Protein AF-A0A6P4ETP2-F1 (afdb_monomer_lite)

Radius of gyration: 18.76 Å; chains: 1; bounding box: 46×35×49 Å

Organism: Drosophila rhopaloa (NCBI:txid1041015)

Structure (mmCIF, N/CA/C/O backbone):
data_AF-A0A6P4ETP2-F1
#
_entry.id   AF-A0A6P4ETP2-F1
#
loop_
_atom_site.group_PDB
_atom_site.id
_atom_site.type_symbol
_atom_site.label_atom_id
_atom_site.label_alt_id
_atom_site.label_comp_id
_atom_site.label_asym_id
_atom_site.label_entity_id
_atom_site.label_seq_id
_atom_site.pdbx_PDB_ins_code
_atom_site.Cartn_x
_atom_site.Cartn_y
_atom_site.Cartn_z
_atom_site.occupancy
_atom_site.B_iso_or_equiv
_atom_site.auth_seq_id
_atom_site.auth_comp_id
_atom_site.auth_asym_id
_atom_site.auth_atom_id
_atom_site.pdbx_PDB_model_num
ATOM 1 N N . MET A 1 1 ? -29.629 -11.897 4.717 1.00 41.97 1 MET A N 1
ATOM 2 C CA . MET A 1 1 ? -28.415 -11.707 3.887 1.00 41.97 1 MET A CA 1
ATOM 3 C C . MET A 1 1 ? -27.775 -10.379 4.287 1.00 41.97 1 MET A C 1
ATOM 5 O O . MET A 1 1 ? -28.478 -9.375 4.242 1.00 41.97 1 MET A O 1
ATOM 9 N N . PRO A 1 2 ? -26.545 -10.347 4.832 1.00 45.41 2 PRO A N 1
ATOM 10 C CA . PRO A 1 2 ? -26.123 -9.254 5.700 1.00 45.41 2 PRO A CA 1
ATOM 11 C C . PRO A 1 2 ? -25.683 -8.020 4.902 1.00 45.41 2 PRO A C 1
ATOM 13 O O . PRO A 1 2 ? -24.571 -7.935 4.391 1.00 45.41 2 PRO A O 1
ATOM 16 N N . VAL A 1 3 ? -26.543 -7.008 4.909 1.00 44.81 3 VAL A N 1
ATOM 17 C CA . VAL A 1 3 ? -26.282 -5.616 4.498 1.00 44.81 3 VAL A CA 1
ATOM 18 C C . VAL A 1 3 ? -25.224 -4.894 5.365 1.00 44.81 3 VAL A C 1
ATOM 20 O 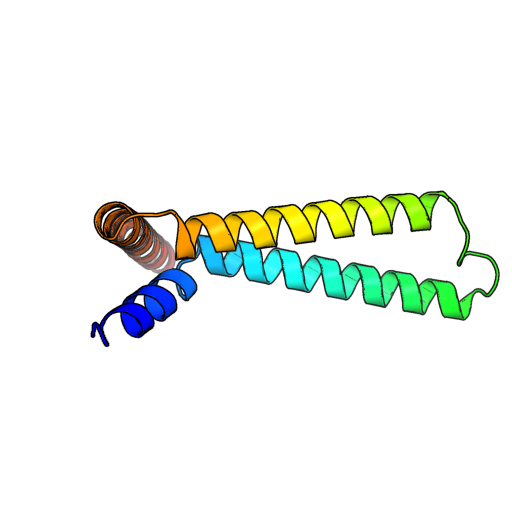O . VAL A 1 3 ? -24.830 -3.769 5.069 1.00 44.81 3 VAL A O 1
ATOM 23 N N . CYS A 1 4 ? -24.682 -5.550 6.399 1.00 48.00 4 CYS A N 1
ATOM 24 C CA . CYS A 1 4 ? -23.690 -4.988 7.327 1.00 48.00 4 CYS A CA 1
ATOM 25 C C . CYS A 1 4 ? -22.240 -4.955 6.795 1.00 48.00 4 CYS A C 1
ATOM 27 O O . CYS A 1 4 ? -21.384 -4.305 7.400 1.00 48.00 4 CYS A O 1
ATOM 29 N N . GLY A 1 5 ? -21.938 -5.631 5.678 1.00 55.59 5 GLY A N 1
ATOM 30 C CA . GLY A 1 5 ? -20.571 -5.722 5.143 1.00 55.59 5 GLY A CA 1
ATOM 31 C C . GLY A 1 5 ? -20.019 -4.390 4.620 1.00 55.59 5 GLY A C 1
ATOM 32 O O . GLY A 1 5 ? -18.863 -4.051 4.872 1.00 55.59 5 GLY A O 1
ATOM 33 N N . GLY A 1 6 ? -20.854 -3.586 3.954 1.00 65.81 6 GLY A N 1
ATOM 34 C CA . GLY A 1 6 ? -20.410 -2.355 3.288 1.00 65.81 6 GLY A CA 1
ATOM 35 C C . GLY A 1 6 ? -19.960 -1.249 4.248 1.00 65.81 6 GLY A C 1
ATOM 36 O O . GLY A 1 6 ? -18.983 -0.550 3.978 1.00 65.81 6 GLY A O 1
ATOM 37 N N . PHE A 1 7 ? -20.629 -1.105 5.396 1.00 69.50 7 PHE A N 1
ATOM 38 C CA . PHE A 1 7 ? -20.255 -0.107 6.401 1.00 69.50 7 PHE A CA 1
ATOM 39 C C . PHE A 1 7 ? -18.885 -0.407 7.010 1.00 69.50 7 PHE A C 1
ATOM 41 O O . PHE A 1 7 ? -18.045 0.484 7.120 1.00 69.50 7 PHE A O 1
ATOM 48 N N . LEU A 1 8 ? -18.634 -1.670 7.362 1.00 71.06 8 LEU A N 1
ATOM 49 C CA . LEU A 1 8 ? -17.373 -2.071 7.975 1.00 71.06 8 LEU A CA 1
ATOM 50 C C . LEU A 1 8 ? -16.207 -1.956 6.986 1.00 71.06 8 LEU A C 1
ATOM 52 O O . LEU A 1 8 ? -15.137 -1.494 7.372 1.00 71.06 8 LEU A O 1
ATOM 56 N N . VAL A 1 9 ? -16.434 -2.289 5.711 1.00 73.88 9 VAL A N 1
ATOM 57 C CA . VAL A 1 9 ? -15.455 -2.106 4.627 1.00 73.88 9 VAL A CA 1
ATOM 58 C C . VAL A 1 9 ? -15.121 -0.626 4.434 1.00 73.88 9 VAL A C 1
ATOM 60 O O . VAL A 1 9 ? -13.949 -0.264 4.465 1.00 73.88 9 VAL A O 1
ATOM 63 N N . ARG A 1 10 ? -16.122 0.259 4.328 1.00 76.94 10 ARG A N 1
ATOM 64 C CA . ARG A 1 10 ? -15.887 1.713 4.220 1.00 76.94 10 ARG A CA 1
ATOM 65 C C . ARG A 1 10 ? -15.113 2.259 5.420 1.00 76.94 10 ARG A C 1
ATOM 67 O O . ARG A 1 10 ? -14.207 3.070 5.253 1.00 76.94 10 ARG A O 1
ATOM 74 N N . ARG A 1 11 ? -15.430 1.783 6.627 1.00 77.56 11 ARG A N 1
ATOM 75 C CA . ARG A 1 11 ? -14.767 2.226 7.860 1.00 77.56 11 ARG A CA 1
ATOM 76 C C . ARG A 1 11 ? -13.340 1.701 7.988 1.00 77.56 11 ARG A C 1
ATOM 78 O O . ARG A 1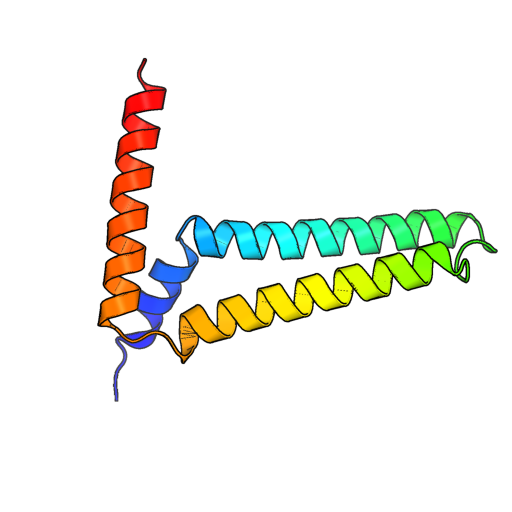 11 ? -12.487 2.439 8.462 1.00 77.56 11 ARG A O 1
ATOM 85 N N . LEU A 1 12 ? -13.064 0.478 7.531 1.00 78.25 12 LEU A N 1
ATOM 86 C CA . LEU A 1 12 ? -11.692 -0.018 7.414 1.00 78.25 12 LEU A CA 1
ATOM 87 C C . LEU A 1 12 ? -10.903 0.751 6.361 1.00 78.25 12 LEU A C 1
ATOM 89 O O . LEU A 1 12 ? -9.746 1.084 6.595 1.00 78.25 12 LEU A O 1
ATOM 93 N N . PHE A 1 13 ? -11.527 1.067 5.229 1.00 77.38 13 PHE A N 1
ATOM 94 C CA . PHE A 1 13 ? -10.880 1.834 4.172 1.00 77.38 13 PHE A CA 1
ATOM 95 C C . PHE A 1 13 ? -10.474 3.236 4.641 1.00 77.38 13 PHE A C 1
ATO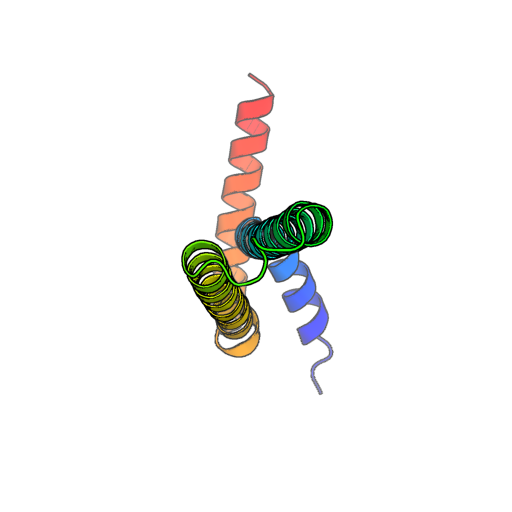M 97 O O . PHE A 1 13 ? -9.437 3.741 4.225 1.00 77.38 13 PHE A O 1
ATOM 104 N N . ALA A 1 14 ? -11.241 3.836 5.554 1.00 78.50 14 ALA A N 1
ATOM 105 C CA . ALA A 1 14 ? -10.921 5.121 6.171 1.00 78.50 14 ALA A CA 1
ATOM 106 C C . ALA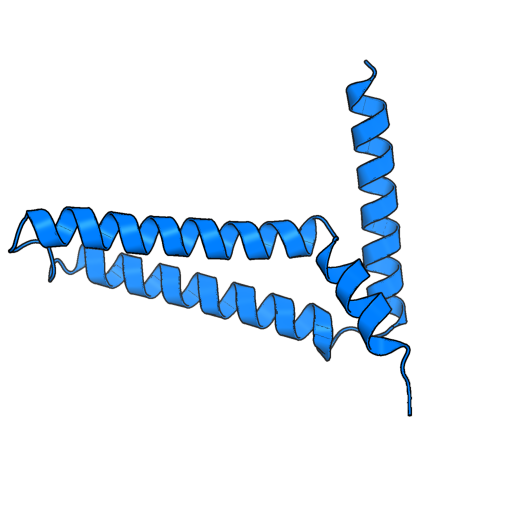 A 1 14 ? -9.770 5.067 7.199 1.00 78.50 14 ALA A C 1
ATOM 108 O O . ALA A 1 14 ? -9.324 6.121 7.645 1.00 78.50 14 ALA A O 1
ATOM 109 N N . THR A 1 15 ? -9.285 3.879 7.583 1.00 82.94 15 THR A N 1
ATOM 110 C CA . THR A 1 15 ? -8.170 3.765 8.540 1.00 82.94 15 THR A CA 1
ATOM 111 C C . THR A 1 15 ? -6.857 4.233 7.928 1.00 82.94 15 THR A C 1
ATOM 113 O O . THR A 1 15 ? -6.599 4.039 6.737 1.00 82.94 15 THR A O 1
ATOM 116 N N . GLU A 1 16 ? -5.969 4.787 8.753 1.00 78.75 16 GLU A N 1
ATOM 117 C CA . GLU A 1 16 ? -4.676 5.303 8.292 1.00 78.75 16 GLU A CA 1
ATOM 118 C C . GLU A 1 16 ? -3.799 4.202 7.675 1.00 78.75 16 GLU A C 1
ATOM 120 O O . GLU A 1 16 ? -2.973 4.466 6.802 1.00 78.75 16 GLU A O 1
ATOM 125 N N . GLN A 1 17 ? -3.962 2.956 8.123 1.00 78.38 17 GLN A N 1
ATOM 126 C CA . GLN A 1 17 ? -3.250 1.812 7.562 1.00 78.38 17 GLN A CA 1
ATOM 127 C C . GLN A 1 17 ? -3.665 1.551 6.111 1.00 78.38 17 GLN A C 1
ATOM 129 O O . GLN A 1 17 ? -2.800 1.471 5.241 1.00 78.38 17 GLN A O 1
ATOM 134 N N . VAL A 1 18 ? -4.970 1.455 5.839 1.00 82.56 18 VAL A N 1
ATOM 135 C CA . VAL A 1 18 ? -5.472 1.218 4.479 1.00 82.56 18 VAL A CA 1
ATOM 136 C C . VAL A 1 18 ? -5.195 2.421 3.584 1.00 82.56 18 VAL A C 1
ATOM 138 O O . VAL A 1 18 ? -4.713 2.244 2.468 1.00 82.56 18 VAL A O 1
ATOM 141 N N . GLN A 1 19 ? -5.400 3.640 4.089 1.00 84.31 19 GLN A N 1
ATOM 142 C CA . GLN A 1 19 ? -5.061 4.862 3.358 1.00 84.31 19 GLN A CA 1
ATOM 143 C C . GLN A 1 19 ? -3.578 4.913 2.983 1.00 84.31 19 GLN A C 1
ATOM 145 O O . GLN A 1 19 ? -3.262 5.258 1.850 1.00 84.31 19 GLN A O 1
ATOM 150 N N . ARG A 1 20 ? -2.663 4.506 3.875 1.00 83.38 20 ARG A N 1
ATOM 151 C CA . ARG A 1 20 ? -1.235 4.403 3.540 1.00 83.38 20 ARG A CA 1
ATOM 152 C C . ARG A 1 20 ? -0.970 3.429 2.406 1.00 83.38 20 ARG A C 1
ATOM 154 O O . ARG A 1 20 ? -0.236 3.778 1.496 1.00 83.38 20 ARG A O 1
ATOM 161 N N . ILE A 1 21 ? -1.583 2.249 2.436 1.00 85.50 21 ILE A N 1
ATOM 162 C CA . ILE A 1 21 ? -1.407 1.255 1.372 1.00 85.50 21 ILE A CA 1
ATOM 163 C C . ILE A 1 21 ? -1.914 1.809 0.033 1.00 85.50 21 ILE A C 1
ATOM 165 O O . ILE A 1 21 ? -1.238 1.683 -0.984 1.00 85.50 21 ILE A O 1
ATOM 169 N N . VAL A 1 22 ? -3.074 2.473 0.032 1.00 85.62 22 VAL A N 1
ATOM 170 C CA . VAL A 1 22 ? -3.638 3.114 -1.167 1.00 85.62 22 VAL A CA 1
ATOM 171 C C . VAL A 1 22 ? -2.738 4.240 -1.677 1.00 85.62 22 VAL A C 1
ATOM 173 O O . VAL A 1 22 ? -2.525 4.339 -2.883 1.00 85.62 22 VAL A O 1
ATOM 176 N N . GLN A 1 23 ? -2.184 5.061 -0.782 1.00 86.19 23 GLN A N 1
ATOM 177 C CA . GLN A 1 23 ? -1.214 6.098 -1.142 1.00 86.19 23 GLN A CA 1
ATOM 178 C C . GLN A 1 23 ? 0.042 5.478 -1.751 1.00 86.19 23 GLN A C 1
ATOM 180 O O . GLN A 1 23 ? 0.417 5.867 -2.845 1.00 86.19 23 GLN A O 1
ATOM 185 N N . THR A 1 24 ? 0.608 4.433 -1.142 1.00 85.94 24 THR A N 1
ATOM 186 C CA . THR A 1 24 ? 1.756 3.715 -1.713 1.00 85.94 24 THR A CA 1
ATOM 187 C C . THR A 1 24 ? 1.450 3.179 -3.111 1.00 85.94 24 THR A C 1
ATOM 189 O O . THR A 1 24 ? 2.282 3.322 -4.001 1.00 85.94 24 THR A O 1
ATOM 192 N N . ILE A 1 25 ? 0.259 2.615 -3.346 1.00 85.75 25 ILE A N 1
ATOM 193 C CA . ILE A 1 25 ? -0.166 2.169 -4.684 1.00 85.75 25 ILE A CA 1
ATOM 194 C C . ILE A 1 25 ? -0.197 3.350 -5.664 1.00 85.75 25 ILE A C 1
ATOM 196 O O . ILE A 1 25 ? 0.313 3.226 -6.775 1.00 85.75 25 ILE A O 1
ATOM 200 N N . ARG A 1 26 ? -0.762 4.497 -5.268 1.00 87.62 26 ARG A N 1
ATOM 201 C CA . ARG A 1 26 ? -0.802 5.704 -6.111 1.00 87.62 26 ARG A CA 1
ATOM 202 C C . ARG A 1 26 ? 0.588 6.247 -6.407 1.00 87.62 26 ARG A C 1
ATOM 204 O O . ARG A 1 26 ? 0.883 6.479 -7.570 1.00 87.62 26 ARG A O 1
ATOM 211 N N . ASP A 1 27 ? 1.432 6.400 -5.395 1.00 86.75 27 ASP A N 1
ATOM 212 C CA . ASP A 1 27 ? 2.801 6.896 -5.545 1.00 86.75 27 ASP A CA 1
ATOM 213 C C . ASP A 1 27 ? 3.607 5.973 -6.463 1.00 86.75 27 ASP A C 1
ATOM 215 O O . ASP A 1 27 ? 4.309 6.437 -7.356 1.00 86.75 27 ASP A O 1
ATOM 219 N N . THR A 1 28 ? 3.427 4.656 -6.313 1.00 85.94 28 THR A N 1
ATOM 220 C CA . THR A 1 28 ? 4.020 3.642 -7.196 1.00 85.94 28 THR A CA 1
ATOM 221 C C . THR A 1 28 ? 3.551 3.828 -8.639 1.00 85.94 28 THR A C 1
ATOM 223 O O . THR A 1 28 ? 4.370 3.815 -9.551 1.00 85.94 28 THR A O 1
ATOM 226 N N . LEU A 1 29 ? 2.249 4.024 -8.868 1.00 84.25 29 LEU A N 1
ATOM 227 C CA . LEU A 1 29 ? 1.697 4.240 -10.210 1.00 84.25 29 LEU A CA 1
ATOM 228 C C . LEU A 1 29 ? 2.185 5.549 -10.833 1.00 84.25 29 LEU A C 1
ATOM 230 O O . LEU A 1 29 ? 2.560 5.550 -12.000 1.00 84.25 29 LEU A O 1
ATOM 234 N N . ILE A 1 30 ? 2.217 6.637 -10.061 1.00 87.81 30 ILE A N 1
ATOM 235 C CA . ILE A 1 30 ? 2.749 7.933 -10.49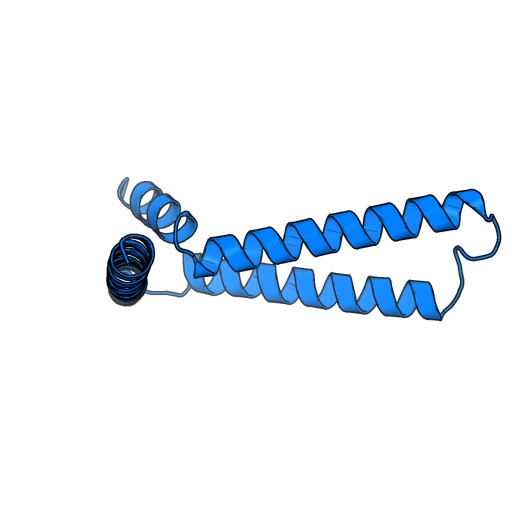9 1.00 87.81 30 ILE A CA 1
ATOM 236 C C . ILE A 1 30 ? 4.223 7.782 -10.867 1.00 87.81 30 ILE A C 1
ATOM 238 O O . ILE A 1 30 ? 4.634 8.250 -11.922 1.00 87.81 30 ILE A O 1
ATOM 242 N N . PHE A 1 31 ? 5.005 7.079 -10.048 1.00 85.00 31 PHE A N 1
ATOM 243 C CA . PHE A 1 31 ? 6.408 6.814 -10.337 1.00 85.00 31 PHE A CA 1
ATOM 244 C C . PHE A 1 31 ? 6.581 5.989 -11.617 1.00 85.00 31 PHE A C 1
ATOM 246 O O . PHE A 1 31 ? 7.385 6.361 -12.461 1.00 85.00 31 PHE A O 1
ATOM 253 N N . VAL A 1 32 ? 5.805 4.914 -11.813 1.00 83.12 32 VAL A N 1
ATOM 254 C CA . VAL A 1 32 ? 5.835 4.122 -13.060 1.00 83.12 32 VAL A CA 1
ATOM 255 C C . VAL A 1 32 ? 5.456 4.975 -14.272 1.00 83.12 32 VAL A C 1
ATOM 257 O O . VAL A 1 32 ? 6.091 4.853 -15.318 1.00 83.12 32 VAL A O 1
ATOM 260 N N . LEU A 1 33 ? 4.432 5.823 -14.145 1.00 83.25 33 LEU A N 1
ATOM 261 C CA . LEU A 1 33 ? 3.960 6.688 -15.225 1.00 83.25 33 LEU A CA 1
ATOM 262 C C . LEU A 1 33 ? 5.003 7.753 -15.580 1.00 83.25 33 LEU A C 1
ATOM 264 O O . LEU A 1 33 ? 5.301 7.935 -16.755 1.00 83.25 33 LEU A O 1
ATOM 268 N N . ASN A 1 34 ? 5.590 8.406 -14.574 1.00 84.06 34 ASN A N 1
ATOM 269 C CA . ASN A 1 34 ? 6.670 9.377 -14.753 1.00 84.06 34 ASN A CA 1
ATOM 270 C C . ASN A 1 34 ? 7.892 8.719 -15.384 1.00 84.06 34 ASN A C 1
ATOM 272 O O . ASN A 1 34 ? 8.404 9.222 -16.375 1.00 84.06 34 ASN A O 1
ATOM 276 N N . LEU A 1 35 ? 8.287 7.548 -14.881 1.00 81.00 35 LEU A N 1
ATOM 277 C CA . LEU A 1 35 ? 9.376 6.770 -15.452 1.00 81.00 35 LEU A CA 1
ATOM 278 C C . LEU A 1 35 ? 9.087 6.448 -16.922 1.00 81.00 35 LEU A C 1
ATOM 280 O O . LEU A 1 35 ? 9.949 6.637 -17.767 1.00 81.00 35 LEU A O 1
ATOM 284 N N . HIS A 1 36 ? 7.866 6.027 -17.267 1.00 77.12 36 HIS A N 1
ATOM 285 C CA . HIS A 1 36 ? 7.482 5.786 -18.659 1.00 77.12 36 HIS A CA 1
ATOM 286 C C . HIS A 1 36 ? 7.528 7.055 -19.524 1.00 77.12 36 HIS A C 1
ATOM 288 O O . HIS A 1 36 ? 8.040 6.986 -20.636 1.00 77.12 36 HIS A O 1
ATOM 294 N N . LEU A 1 37 ? 7.053 8.196 -19.018 1.00 78.88 37 LEU A N 1
ATOM 295 C CA . LEU A 1 37 ? 7.075 9.487 -19.715 1.00 78.88 37 LEU A CA 1
ATOM 296 C C . LEU A 1 37 ? 8.501 9.982 -19.986 1.00 78.88 37 LEU A C 1
ATOM 298 O O . LEU A 1 37 ? 8.804 10.343 -21.123 1.00 78.88 37 LEU A O 1
ATOM 302 N N . GLU A 1 38 ? 9.380 9.947 -18.981 1.00 75.75 38 GLU A N 1
ATOM 303 C CA . GLU A 1 38 ? 10.802 10.294 -19.136 1.00 75.75 38 GLU A CA 1
ATOM 304 C C . GLU A 1 38 ? 11.471 9.398 -20.177 1.00 75.75 38 GLU A C 1
ATOM 306 O O . GLU A 1 38 ? 12.251 9.851 -21.013 1.00 75.75 38 GLU A O 1
ATOM 311 N N . THR A 1 39 ? 11.092 8.124 -20.179 1.00 69.69 39 THR A N 1
ATOM 312 C CA . THR A 1 39 ? 11.700 7.133 -21.052 1.00 69.69 39 THR A CA 1
ATOM 313 C C . THR A 1 39 ? 11.177 7.191 -22.496 1.00 69.69 39 THR A C 1
ATOM 315 O O . THR A 1 39 ? 11.941 7.011 -23.444 1.00 69.69 39 THR A O 1
ATOM 318 N N . CYS A 1 40 ? 9.891 7.501 -22.698 1.00 63.50 40 CYS A N 1
ATOM 319 C CA . CYS A 1 40 ? 9.317 7.755 -24.024 1.00 63.50 40 CYS A CA 1
ATOM 320 C C . CYS A 1 40 ? 9.917 8.999 -24.693 1.00 63.50 40 CYS A C 1
ATOM 322 O O . CYS A 1 40 ? 9.987 9.045 -25.918 1.00 63.50 40 CYS A O 1
ATOM 324 N N . GLY A 1 41 ? 10.377 9.979 -23.909 1.00 61.66 41 GLY A N 1
ATOM 325 C CA . GLY A 1 41 ? 11.086 11.152 -24.421 1.00 61.66 41 GLY A CA 1
ATOM 326 C C . GLY A 1 41 ? 12.511 10.868 -24.913 1.00 61.66 41 GLY A C 1
ATOM 327 O O . GLY A 1 41 ? 13.041 11.674 -25.671 1.00 61.66 41 GLY A O 1
ATOM 328 N N . HIS A 1 42 ? 13.123 9.745 -24.512 1.00 58.28 42 HIS A N 1
ATOM 329 C CA . HIS A 1 42 ? 14.524 9.419 -24.826 1.00 58.28 42 HIS A CA 1
ATOM 330 C C . HIS A 1 42 ? 14.733 8.218 -25.760 1.00 58.28 42 HIS A C 1
ATOM 332 O O . HIS A 1 42 ? 15.873 7.935 -26.112 1.00 58.28 42 HIS A O 1
ATOM 338 N N . GLY A 1 43 ? 13.671 7.545 -26.222 1.00 52.91 43 GLY A N 1
ATOM 339 C CA . GLY A 1 43 ? 13.670 6.603 -27.360 1.00 52.91 43 GLY A CA 1
ATOM 340 C C . GLY A 1 43 ? 14.476 5.297 -27.218 1.00 52.91 43 GLY A C 1
ATOM 341 O O . GLY A 1 43 ? 14.095 4.300 -27.823 1.00 52.91 43 GLY A O 1
ATOM 342 N N . LEU A 1 44 ? 15.541 5.273 -26.412 1.00 54.91 44 LEU A N 1
ATOM 343 C CA . LEU A 1 44 ? 16.491 4.166 -26.253 1.00 54.91 44 LEU A CA 1
ATOM 344 C C . LEU A 1 44 ? 16.572 3.653 -24.802 1.00 54.91 44 LEU A C 1
ATOM 346 O O . LEU A 1 44 ? 16.826 2.473 -24.592 1.00 54.91 44 LEU A O 1
ATOM 350 N N . ASP A 1 45 ? 16.249 4.480 -23.800 1.00 56.53 45 ASP A N 1
ATOM 351 C CA . ASP A 1 45 ? 16.243 4.095 -22.373 1.00 56.53 45 ASP A CA 1
ATOM 352 C C . ASP A 1 45 ? 15.030 3.223 -21.956 1.00 56.53 45 ASP A C 1
ATOM 354 O O . ASP A 1 45 ? 14.919 2.778 -20.810 1.00 56.53 45 ASP A O 1
ATOM 358 N N . ALA A 1 46 ? 14.086 2.963 -22.876 1.00 56.28 46 ALA A N 1
ATOM 359 C CA . ALA A 1 46 ? 12.855 2.181 -22.638 1.00 56.28 46 ALA A CA 1
ATOM 360 C C . ALA A 1 46 ? 13.109 0.733 -22.258 1.00 56.28 46 ALA A C 1
ATOM 362 O O . ALA A 1 46 ? 12.354 0.164 -21.457 1.00 56.28 46 ALA A O 1
ATOM 363 N N . GLU A 1 47 ? 14.188 0.180 -22.792 1.00 59.06 47 GLU A N 1
ATOM 364 C CA . GLU A 1 47 ? 14.603 -1.201 -22.591 1.00 59.06 47 GLU A CA 1
ATOM 365 C C . GLU A 1 47 ? 15.812 -1.321 -21.660 1.00 59.06 47 GLU A C 1
ATOM 367 O O . GLU A 1 47 ? 16.360 -2.413 -21.512 1.00 59.06 47 GLU A O 1
ATOM 372 N N . GLU A 1 48 ? 16.195 -0.239 -20.968 1.00 69.06 48 GLU A N 1
ATOM 373 C CA . GLU A 1 48 ? 17.260 -0.311 -19.972 1.00 69.06 48 GLU A CA 1
ATOM 374 C C . GLU A 1 48 ? 16.893 -1.356 -18.898 1.00 69.06 48 GLU A C 1
ATOM 376 O O . GLU A 1 48 ? 15.829 -1.277 -18.258 1.00 69.06 48 GLU A O 1
ATOM 381 N N . PRO A 1 49 ? 17.768 -2.343 -18.636 1.00 71.69 49 PRO A N 1
ATOM 382 C CA . PRO A 1 49 ? 17.492 -3.414 -17.683 1.00 71.69 49 PRO A CA 1
ATOM 383 C C . PRO A 1 49 ? 17.258 -2.878 -16.263 1.00 71.69 49 PRO A C 1
ATOM 385 O O . PRO A 1 49 ? 16.555 -3.508 -15.467 1.00 71.69 49 PRO A O 1
ATOM 388 N N . ALA A 1 50 ? 17.791 -1.697 -15.933 1.00 74.44 50 ALA A N 1
ATOM 389 C CA . ALA A 1 50 ? 17.504 -0.997 -14.684 1.00 74.44 50 ALA A CA 1
ATOM 390 C C . ALA A 1 50 ? 16.023 -0.588 -14.568 1.00 74.44 50 ALA A C 1
ATOM 392 O O . ALA A 1 50 ? 15.392 -0.809 -13.529 1.00 74.44 50 ALA A O 1
ATOM 393 N N . ASN A 1 51 ? 15.446 -0.066 -15.651 1.00 74.62 51 ASN A N 1
ATOM 394 C CA . ASN A 1 51 ? 14.063 0.396 -15.732 1.00 74.62 51 ASN A CA 1
ATOM 395 C C . ASN A 1 51 ? 13.082 -0.790 -15.638 1.00 74.62 51 ASN A C 1
ATOM 397 O O . ASN A 1 51 ? 12.122 -0.770 -14.860 1.00 74.62 51 ASN A O 1
ATOM 401 N N . LEU A 1 52 ? 13.394 -1.899 -16.320 1.00 76.50 52 LEU A N 1
ATOM 402 C CA . LEU A 1 52 ? 12.650 -3.161 -16.213 1.00 76.50 52 LEU A CA 1
ATOM 403 C C . LEU A 1 52 ? 12.671 -3.737 -14.787 1.00 76.50 52 LEU A C 1
ATOM 405 O O . LEU A 1 52 ? 11.631 -4.147 -14.264 1.00 76.50 52 LEU A O 1
ATOM 409 N N . ARG A 1 53 ? 13.830 -3.726 -14.114 1.00 81.31 53 ARG A N 1
ATOM 410 C CA . ARG A 1 53 ? 13.953 -4.186 -12.717 1.00 81.31 53 ARG A CA 1
ATOM 411 C C . ARG A 1 53 ? 13.172 -3.306 -11.744 1.00 81.31 53 ARG A C 1
ATOM 413 O O . ARG A 1 53 ? 12.575 -3.833 -10.802 1.00 81.31 53 ARG A O 1
ATOM 420 N N . LEU A 1 54 ? 13.148 -1.990 -11.963 1.00 81.50 54 LEU A N 1
ATOM 421 C CA . LEU A 1 54 ? 12.326 -1.064 -11.182 1.00 81.50 54 LEU A CA 1
ATOM 422 C C . LEU A 1 54 ? 10.840 -1.377 -11.367 1.00 81.50 54 LEU A C 1
ATOM 424 O O . LEU A 1 54 ? 10.155 -1.630 -10.377 1.00 81.50 54 LEU A O 1
ATOM 428 N N . LYS A 1 55 ? 10.358 -1.478 -12.611 1.00 80.31 55 LYS A N 1
ATOM 429 C CA . LYS A 1 55 ? 8.965 -1.853 -12.917 1.00 80.31 55 LYS A CA 1
ATOM 430 C C . LYS A 1 55 ? 8.567 -3.180 -12.265 1.00 80.31 55 LYS A C 1
ATOM 432 O O . LYS A 1 55 ? 7.504 -3.257 -11.654 1.00 80.31 55 LYS A O 1
ATOM 437 N N . ALA A 1 56 ? 9.433 -4.194 -12.310 1.00 83.88 56 ALA A N 1
ATOM 438 C CA . ALA A 1 56 ? 9.189 -5.486 -11.666 1.00 83.88 56 ALA A CA 1
ATOM 439 C C . ALA A 1 56 ? 9.041 -5.373 -10.136 1.00 83.88 56 ALA A C 1
ATOM 441 O O . ALA A 1 56 ? 8.119 -5.950 -9.554 1.00 83.88 56 ALA A O 1
ATOM 442 N N . ARG A 1 57 ? 9.906 -4.590 -9.474 1.00 85.69 57 ARG A N 1
ATOM 443 C CA . ARG A 1 57 ? 9.810 -4.332 -8.025 1.00 85.69 57 ARG A CA 1
ATOM 444 C C . ARG A 1 57 ? 8.536 -3.574 -7.662 1.00 85.69 57 ARG A C 1
ATOM 446 O O . ARG A 1 57 ? 7.886 -3.917 -6.678 1.00 85.69 57 ARG A O 1
ATOM 453 N N . LEU A 1 58 ? 8.165 -2.580 -8.462 1.00 84.06 58 LEU A N 1
ATOM 454 C CA . LEU A 1 58 ? 6.958 -1.776 -8.261 1.00 84.06 58 LEU A CA 1
ATOM 455 C C . LEU A 1 58 ? 5.700 -2.642 -8.414 1.00 84.06 58 LEU A C 1
ATOM 457 O O . LEU A 1 58 ? 4.808 -2.587 -7.571 1.00 84.06 58 LEU A O 1
ATOM 461 N N . LEU A 1 59 ? 5.670 -3.533 -9.409 1.00 84.75 59 LEU A N 1
ATOM 462 C CA . LEU A 1 59 ? 4.626 -4.551 -9.569 1.00 84.75 59 LEU A CA 1
ATOM 463 C C . LEU A 1 59 ? 4.536 -5.487 -8.359 1.00 84.75 59 LEU A C 1
ATOM 465 O O . LEU A 1 59 ? 3.437 -5.743 -7.866 1.00 84.75 59 LEU A O 1
ATOM 469 N N . GLN A 1 60 ? 5.669 -5.968 -7.837 1.00 88.06 60 GLN A N 1
ATOM 470 C CA . GLN A 1 60 ? 5.672 -6.777 -6.614 1.00 88.06 60 GLN A CA 1
ATOM 471 C C . GLN A 1 60 ? 5.128 -6.005 -5.408 1.00 88.06 60 GLN A C 1
ATOM 473 O O . GLN A 1 60 ? 4.352 -6.566 -4.631 1.00 88.06 60 GLN A O 1
ATOM 478 N N . GLN A 1 61 ? 5.488 -4.729 -5.254 1.00 85.62 61 GLN A N 1
ATOM 479 C CA . GLN A 1 61 ? 4.955 -3.878 -4.191 1.00 85.62 61 GLN A CA 1
ATOM 480 C C . GLN A 1 61 ? 3.447 -3.676 -4.339 1.00 85.62 61 GLN A C 1
ATOM 482 O O . GLN A 1 61 ? 2.724 -3.837 -3.357 1.00 85.62 61 GLN A O 1
ATOM 487 N N . LEU A 1 62 ? 2.956 -3.426 -5.556 1.00 87.19 62 LEU A N 1
ATOM 488 C CA . LEU A 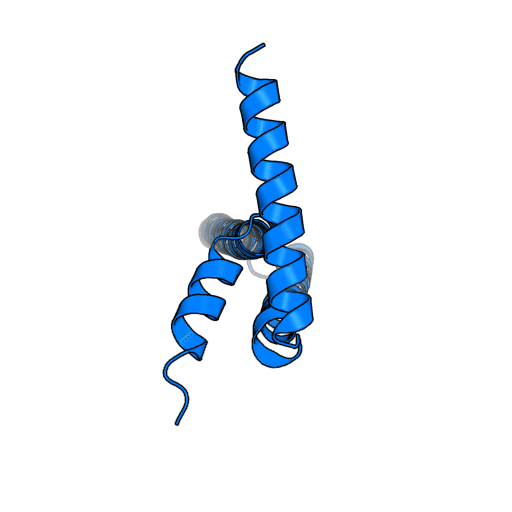1 62 ? 1.526 -3.301 -5.842 1.00 87.19 62 LEU A CA 1
ATOM 489 C C . LEU A 1 62 ? 0.771 -4.595 -5.513 1.00 87.19 62 LEU A C 1
ATOM 491 O O . LEU A 1 62 ? -0.265 -4.561 -4.850 1.00 87.19 62 LEU A O 1
ATOM 495 N N . CYS A 1 63 ? 1.307 -5.745 -5.929 1.00 86.88 63 CYS A N 1
ATOM 496 C CA . CYS A 1 63 ? 0.734 -7.058 -5.638 1.00 86.88 63 CYS A CA 1
ATOM 497 C C . CYS A 1 63 ? 0.713 -7.352 -4.136 1.00 86.88 63 CYS A C 1
ATOM 499 O O . CYS A 1 63 ? -0.291 -7.843 -3.620 1.00 86.88 63 CYS A O 1
ATOM 501 N N . SER A 1 64 ? 1.791 -7.031 -3.420 1.00 88.94 64 SER A N 1
ATOM 502 C CA . SER A 1 64 ? 1.871 -7.189 -1.966 1.00 88.94 64 SER A CA 1
ATOM 503 C C . SER A 1 64 ? 0.879 -6.273 -1.243 1.00 88.94 64 SER A C 1
ATOM 505 O O . SER A 1 64 ? 0.131 -6.722 -0.371 1.00 88.94 64 SER A O 1
ATOM 507 N N . ALA A 1 65 ? 0.796 -5.008 -1.656 1.00 85.75 65 ALA A N 1
ATOM 508 C CA . ALA A 1 65 ? -0.151 -4.025 -1.146 1.00 85.75 65 ALA A CA 1
ATOM 509 C C . ALA A 1 65 ? -1.605 -4.466 -1.379 1.00 85.75 65 ALA A C 1
ATOM 511 O O . ALA A 1 65 ? -2.401 -4.509 -0.441 1.00 85.75 65 ALA A O 1
ATOM 512 N N . SER A 1 66 ? -1.935 -4.880 -2.603 1.00 83.44 66 SER A N 1
ATOM 513 C CA . SER A 1 66 ? -3.252 -5.409 -2.971 1.00 83.44 66 SER A CA 1
ATOM 514 C C . SER A 1 66 ? -3.605 -6.663 -2.167 1.00 83.44 66 SER A C 1
ATOM 516 O O . SER A 1 66 ? -4.689 -6.752 -1.590 1.00 83.44 66 SER A O 1
ATOM 518 N N . ARG A 1 67 ? -2.660 -7.602 -2.022 1.00 85.44 67 ARG A N 1
ATOM 519 C CA . ARG A 1 67 ? -2.842 -8.796 -1.189 1.00 85.44 67 ARG A CA 1
ATOM 520 C C . ARG A 1 67 ? -3.066 -8.426 0.272 1.00 85.44 67 ARG A C 1
ATOM 522 O O . ARG A 1 67 ? -3.942 -9.001 0.904 1.00 85.44 67 ARG A O 1
ATOM 529 N N . THR A 1 68 ? -2.341 -7.444 0.792 1.00 84.50 68 THR A N 1
ATOM 530 C CA . THR A 1 68 ? -2.523 -6.942 2.158 1.00 84.50 68 THR A CA 1
ATOM 531 C C . THR A 1 68 ? -3.923 -6.362 2.347 1.00 84.50 68 THR A C 1
ATOM 533 O O . THR A 1 68 ? -4.588 -6.698 3.323 1.00 84.50 68 THR A O 1
ATOM 536 N N . LEU A 1 69 ? -4.423 -5.568 1.394 1.00 81.88 69 LEU A N 1
ATOM 537 C CA . LEU A 1 69 ? -5.811 -5.094 1.418 1.00 81.88 69 LEU A CA 1
ATOM 538 C C . LEU A 1 69 ? -6.793 -6.264 1.382 1.00 81.88 69 LEU A C 1
ATOM 540 O O . LEU A 1 69 ? -7.717 -6.303 2.187 1.00 81.88 69 LEU A O 1
ATOM 544 N N . HIS A 1 70 ? -6.576 -7.242 0.504 1.00 83.81 70 HIS A N 1
ATOM 545 C CA . HIS A 1 70 ? -7.430 -8.421 0.417 1.00 83.81 70 HIS A CA 1
ATOM 546 C C . HIS A 1 70 ? -7.461 -9.205 1.738 1.00 83.81 70 HIS A C 1
ATOM 548 O O . HIS A 1 70 ? -8.537 -9.536 2.221 1.00 83.81 70 HIS A O 1
ATOM 554 N N . LEU A 1 71 ? -6.318 -9.425 2.391 1.00 83.31 71 LEU A N 1
ATOM 555 C CA . LEU A 1 71 ? -6.249 -10.056 3.714 1.00 83.31 71 LEU A CA 1
ATOM 556 C C . LEU A 1 71 ? -7.033 -9.246 4.758 1.00 83.31 71 LEU A C 1
ATOM 558 O O . LEU A 1 71 ? -7.867 -9.788 5.485 1.00 83.31 71 LEU A O 1
ATOM 562 N N . ILE A 1 72 ? -6.831 -7.929 4.776 1.00 79.50 72 ILE A N 1
ATOM 563 C CA . ILE A 1 72 ? -7.515 -7.013 5.687 1.00 79.50 72 ILE A CA 1
ATOM 564 C C . ILE A 1 72 ? -9.031 -6.989 5.441 1.00 79.50 72 ILE A C 1
ATOM 566 O O . ILE A 1 72 ? -9.786 -6.888 6.399 1.00 79.50 72 ILE A O 1
ATOM 570 N N . PHE A 1 73 ? -9.513 -7.097 4.204 1.00 74.38 73 PHE A N 1
ATOM 571 C CA . PHE A 1 73 ? -10.947 -7.016 3.899 1.00 74.38 73 PHE A CA 1
ATOM 572 C C . PHE A 1 73 ? -11.674 -8.360 3.870 1.00 74.38 73 PHE A C 1
ATOM 574 O O . PHE A 1 73 ? -12.870 -8.391 4.162 1.00 74.38 73 PHE A O 1
ATOM 581 N N . PHE A 1 74 ? -10.996 -9.452 3.521 1.00 73.31 74 PHE A N 1
ATOM 582 C CA . PHE A 1 74 ? -11.608 -10.772 3.343 1.00 73.31 74 PHE A CA 1
ATOM 583 C C . PHE A 1 74 ? -11.213 -11.776 4.419 1.00 73.31 74 PHE A C 1
ATOM 585 O O . PHE A 1 74 ? -12.071 -12.547 4.836 1.00 73.31 74 PHE A O 1
ATOM 592 N N . GLN A 1 75 ? -9.966 -11.765 4.898 1.00 74.12 75 GLN A N 1
ATOM 593 C CA . GLN A 1 75 ? -9.528 -12.736 5.905 1.00 74.12 75 GLN A CA 1
ATOM 594 C C . GLN A 1 75 ? -9.733 -12.267 7.342 1.00 74.12 75 GLN A C 1
ATOM 596 O O . GLN A 1 75 ? -10.000 -13.100 8.202 1.00 74.12 75 GLN A O 1
ATOM 601 N N . THR A 1 76 ? -9.658 -10.962 7.625 1.00 72.19 76 THR A N 1
ATOM 602 C CA . THR A 1 76 ? -9.875 -10.510 9.007 1.00 72.19 76 THR A CA 1
ATOM 603 C C . THR A 1 76 ? -11.323 -10.721 9.437 1.00 72.19 76 THR A C 1
ATOM 605 O O . THR A 1 76 ? -12.278 -10.373 8.727 1.00 72.19 76 THR A O 1
ATOM 608 N N . SER A 1 77 ? -11.484 -11.256 10.641 1.00 75.06 77 SER A N 1
ATOM 609 C CA . SER A 1 77 ? -12.779 -11.431 11.294 1.00 75.06 77 SER A CA 1
ATOM 610 C C . SER A 1 77 ? -13.367 -10.086 11.742 1.00 75.06 77 SER A C 1
ATOM 612 O O . SER A 1 77 ? -12.659 -9.094 11.931 1.00 75.06 77 SER A O 1
ATOM 614 N N . THR A 1 78 ? -14.679 -10.032 11.986 1.00 73.00 78 THR A N 1
ATOM 615 C CA . THR A 1 78 ? -15.364 -8.824 12.493 1.00 73.00 78 THR A CA 1
ATOM 616 C C . THR A 1 78 ? -14.723 -8.275 13.776 1.00 73.00 78 THR A C 1
ATOM 618 O O . THR A 1 78 ? -14.701 -7.061 13.988 1.00 73.00 78 THR A O 1
ATOM 621 N N . LYS A 1 79 ? -14.162 -9.157 14.615 1.00 75.56 79 LYS A N 1
ATOM 622 C CA . LYS A 1 79 ? -13.487 -8.799 15.868 1.00 75.56 79 LYS A CA 1
ATOM 623 C C . LYS A 1 79 ? -12.163 -8.073 15.609 1.00 75.56 79 LYS A C 1
ATOM 625 O O . LYS A 1 79 ? -11.961 -6.986 16.142 1.00 75.56 79 LYS A O 1
ATOM 630 N N . GLU A 1 80 ? -11.322 -8.602 14.724 1.00 73.31 80 GLU A N 1
ATOM 631 C CA . GLU A 1 80 ? -10.051 -7.968 14.335 1.00 73.31 80 GLU A CA 1
ATOM 632 C C . GLU A 1 80 ? -10.275 -6.636 13.620 1.00 73.31 80 GLU A C 1
ATOM 634 O O . GLU A 1 80 ? -9.609 -5.645 13.912 1.00 73.31 80 GLU A O 1
ATOM 639 N N . ARG A 1 81 ? -11.280 -6.567 12.739 1.00 73.81 81 ARG A N 1
ATOM 640 C CA . ARG A 1 81 ? -11.699 -5.321 12.078 1.00 73.81 81 ARG A CA 1
ATOM 641 C C . ARG A 1 81 ? -12.048 -4.231 13.086 1.00 73.81 81 ARG A C 1
ATOM 643 O O . ARG A 1 81 ? -11.628 -3.084 12.942 1.00 73.81 81 ARG A O 1
ATOM 650 N N . MET A 1 82 ? -12.804 -4.584 14.123 1.00 76.94 82 MET A N 1
ATOM 651 C CA . MET A 1 82 ? -13.161 -3.665 15.204 1.00 76.94 82 MET A CA 1
ATOM 652 C C . MET A 1 82 ? -11.944 -3.246 16.034 1.00 76.94 82 MET A C 1
ATOM 654 O O . MET A 1 82 ? -11.871 -2.091 16.459 1.00 76.94 82 MET A O 1
ATOM 658 N N . GLU A 1 83 ? -10.978 -4.141 16.223 1.00 79.75 83 GLU A N 1
ATOM 659 C CA . GLU A 1 83 ? -9.737 -3.863 16.943 1.00 79.75 83 GLU A CA 1
ATOM 660 C C . GLU A 1 83 ? -8.815 -2.909 16.165 1.00 79.75 83 GLU A C 1
ATOM 662 O O . GLU A 1 83 ? -8.297 -1.948 16.740 1.00 79.75 83 GLU A O 1
ATOM 667 N N . ILE A 1 84 ? -8.697 -3.092 14.845 1.00 77.31 84 ILE A N 1
ATOM 668 C CA . ILE A 1 84 ? -8.000 -2.168 13.937 1.00 77.31 84 ILE A CA 1
ATOM 669 C C . ILE A 1 84 ? -8.635 -0.775 14.032 1.00 77.31 84 ILE A C 1
ATOM 671 O O . ILE A 1 84 ? -7.936 0.204 14.288 1.00 77.31 84 ILE A O 1
ATOM 675 N N . ILE A 1 85 ? -9.966 -0.680 13.933 1.00 78.00 85 ILE A N 1
ATOM 676 C CA . ILE A 1 85 ? -10.692 0.595 14.060 1.00 78.00 85 ILE A CA 1
ATOM 677 C C . ILE A 1 85 ? -10.499 1.218 15.457 1.00 78.00 85 ILE A C 1
ATOM 679 O O . ILE A 1 85 ? -10.409 2.438 15.598 1.00 78.00 85 ILE A O 1
ATOM 683 N N . ALA A 1 86 ? -10.452 0.416 16.524 1.00 81.38 86 ALA A N 1
ATOM 684 C CA . ALA A 1 86 ? -10.214 0.915 17.878 1.00 81.38 86 ALA A CA 1
ATOM 685 C C . ALA A 1 86 ? -8.799 1.495 18.043 1.00 81.38 86 ALA A C 1
ATOM 687 O O . ALA A 1 86 ? -8.652 2.589 18.596 1.00 81.38 86 ALA A O 1
ATOM 688 N N . ARG A 1 87 ? -7.773 0.807 17.525 1.00 80.44 87 ARG A N 1
ATOM 689 C CA . ARG A 1 87 ? -6.380 1.287 17.521 1.00 80.44 87 ARG A CA 1
ATOM 690 C C . ARG A 1 87 ? -6.228 2.562 16.694 1.00 80.44 87 ARG A C 1
ATOM 692 O O . ARG A 1 87 ? -5.576 3.504 17.146 1.00 80.44 87 ARG A O 1
ATOM 699 N N . ASP A 1 88 ? -6.877 2.614 15.535 1.00 80.38 88 ASP A N 1
ATOM 700 C CA . ASP A 1 88 ? -6.857 3.769 14.637 1.00 80.38 88 ASP A CA 1
ATOM 701 C C . ASP A 1 88 ? -7.502 5.005 15.291 1.00 80.38 88 ASP A C 1
ATOM 703 O O . ASP A 1 88 ? -6.882 6.066 15.362 1.00 80.38 88 ASP A O 1
ATOM 707 N N . ARG A 1 89 ? -8.668 4.851 15.940 1.00 76.50 89 ARG A N 1
ATOM 708 C CA . ARG A 1 89 ? -9.300 5.926 16.735 1.00 76.50 89 ARG A CA 1
ATOM 709 C C . ARG A 1 89 ? -8.404 6.447 17.856 1.00 76.50 89 ARG A C 1
ATOM 711 O O . ARG A 1 89 ? -8.357 7.655 18.088 1.00 76.50 89 ARG A O 1
ATOM 718 N N . LYS A 1 90 ? -7.683 5.556 18.547 1.00 78.94 90 LYS A N 1
ATOM 719 C CA . LYS A 1 90 ? -6.733 5.944 19.601 1.00 78.94 90 LYS A CA 1
ATOM 720 C C . LYS A 1 90 ? -5.608 6.807 19.019 1.00 78.94 90 LYS A C 1
ATOM 722 O O . LYS A 1 90 ? -5.318 7.859 19.576 1.00 78.94 90 LYS A O 1
ATOM 727 N N . ARG A 1 91 ? -5.052 6.424 17.861 1.00 73.94 91 ARG A N 1
ATOM 728 C CA . ARG A 1 91 ? -4.032 7.209 17.140 1.00 73.94 91 ARG A CA 1
ATOM 729 C C . ARG A 1 91 ? -4.534 8.564 16.664 1.00 73.94 91 ARG A C 1
ATOM 731 O O . ARG A 1 91 ? -3.827 9.548 16.856 1.00 73.94 91 ARG A O 1
ATOM 738 N N . ILE A 1 92 ? -5.723 8.630 16.064 1.00 76.19 92 ILE A N 1
ATOM 739 C CA . ILE A 1 92 ? -6.313 9.895 15.598 1.00 76.19 92 ILE A CA 1
ATOM 740 C C . ILE A 1 92 ? -6.491 10.851 16.780 1.00 76.19 92 ILE A C 1
ATOM 742 O O . ILE A 1 92 ? -6.100 12.013 16.693 1.00 76.19 92 ILE A O 1
ATOM 746 N N . LYS A 1 93 ? -6.998 10.350 17.914 1.00 73.12 93 LYS A N 1
ATOM 747 C CA . LYS A 1 93 ? -7.149 11.145 19.139 1.00 73.12 93 LYS A CA 1
ATOM 748 C C . LYS A 1 93 ? -5.800 11.664 19.648 1.00 73.12 93 LYS A C 1
ATOM 750 O O . LYS A 1 93 ? -5.694 12.844 19.960 1.00 73.12 93 LYS A O 1
ATOM 755 N N . THR A 1 94 ? -4.759 10.830 19.673 1.00 71.44 94 THR A N 1
ATOM 756 C CA . THR A 1 94 ? -3.406 11.262 20.064 1.00 71.44 94 THR A CA 1
ATOM 757 C C . THR A 1 94 ? -2.828 12.301 19.101 1.00 71.44 94 THR A C 1
ATOM 759 O O . THR A 1 94 ? -2.252 13.286 19.548 1.00 71.44 94 THR A O 1
ATOM 762 N N . LYS A 1 95 ? -3.013 12.136 17.785 1.00 65.25 95 LYS A N 1
ATOM 763 C CA . LYS A 1 95 ? -2.557 13.110 16.780 1.00 65.25 95 LYS A CA 1
ATOM 764 C C . LYS A 1 95 ? -3.259 14.459 16.905 1.00 65.25 95 LYS A C 1
ATOM 766 O O . LYS A 1 95 ? -2.604 15.483 16.770 1.00 65.25 95 LYS A O 1
ATOM 771 N N . LEU A 1 96 ? -4.565 14.466 17.173 1.00 66.06 96 LEU A N 1
ATOM 772 C CA . LEU A 1 96 ? -5.320 15.700 17.405 1.00 66.06 96 LEU A CA 1
ATOM 773 C C . LEU A 1 96 ? -4.846 16.422 18.671 1.00 66.06 96 LEU A C 1
ATOM 775 O O . LEU A 1 96 ? -4.669 17.633 18.640 1.00 66.06 96 LEU A O 1
ATOM 779 N N . LEU A 1 97 ? -4.556 15.681 19.746 1.00 63.91 97 LEU A N 1
ATOM 780 C CA . LEU A 1 97 ? -3.998 16.252 20.978 1.00 63.91 97 LEU A CA 1
ATOM 781 C C . LEU A 1 97 ? -2.588 16.834 20.779 1.00 63.91 97 LEU A C 1
ATOM 783 O O . LEU A 1 97 ? -2.258 17.847 21.384 1.00 63.91 97 LEU A O 1
ATOM 787 N N . LEU A 1 98 ? -1.772 16.230 19.911 1.00 61.03 98 LEU A N 1
ATOM 788 C CA . LEU A 1 98 ? -0.440 16.738 19.561 1.00 61.03 98 LEU A CA 1
ATOM 789 C C . LEU A 1 98 ? -0.478 17.959 18.628 1.00 61.03 98 LEU A C 1
ATOM 791 O O . LEU A 1 98 ? 0.498 18.692 18.571 1.00 61.03 98 LEU A O 1
ATOM 795 N N . LYS A 1 99 ? -1.582 18.187 17.905 1.00 55.97 99 LYS A N 1
ATOM 796 C CA . LYS A 1 99 ? -1.754 19.313 16.967 1.00 55.97 99 LYS A CA 1
ATOM 797 C C . LYS A 1 99 ? -2.309 20.585 17.636 1.00 55.97 99 LYS A C 1
ATOM 799 O O . LYS A 1 99 ? -2.559 21.575 16.955 1.00 55.97 99 LYS A O 1
ATOM 804 N N . HIS A 1 100 ? -2.568 20.540 18.944 1.00 55.09 100 HIS A N 1
ATOM 805 C CA . HIS A 1 100 ? -3.020 21.668 19.776 1.00 55.09 100 HIS A CA 1
ATOM 806 C C . HIS A 1 100 ? -1.987 22.069 20.845 1.00 55.09 100 HIS A C 1
ATOM 808 O O . HIS A 1 100 ? -2.322 22.766 21.801 1.00 55.09 100 HIS A O 1
ATOM 814 N N . ARG A 1 101 ? -0.740 21.624 20.686 1.00 46.78 101 ARG A N 1
ATOM 815 C CA . ARG A 1 101 ? 0.438 22.157 21.373 1.00 46.78 101 ARG A CA 1
ATOM 816 C C . ARG A 1 101 ? 1.313 22.874 20.360 1.00 46.78 101 ARG A C 1
ATOM 818 O O . ARG A 1 101 ? 2.006 23.810 20.799 1.00 46.78 101 ARG A O 1
#

Secondary structure (DSSP, 8-state):
--TTHHHHHHHHHTSHHHHHHHHHHHHHHHHHHHHHHHHHTTSSGGG-HHHHHHHHHHHHHHHHHHHHHHIIIIIS-HHHHHHHHHHHHHHHHHHHHHTT-

InterPro domains:
  IPR033207 Centriolar coiled-coil protein of 110kDa [PTHR13594] (6-99)

pLDDT: mean 74.98, std 11.2, range [41.97, 88.94]

Foldseek 3Di:
DDPPLVVLLVLLCPFPVNVVLVVLLVVLVVVLVVLVVVVVVVVPCNPPVVNVVSNVVSVVSNVVSVVVSCCLRPVDDPVVSVVSSVVRVVVVVVVVVVVVD

Sequence (101 aa):
MPVCGGFLVRRLFATEQVQRIVQTIRDTLIFVLNLHLETCGHGLDAEEPANLRLKARLLQQLCSASRTLHLIFFQTSTKERMEIIARDRKRIKTKLLLKHR